Protein AF-A0A7X6ZMH8-F1 (afdb_monomer)

Nearest PDB structures (foldseek):
  3r3s-assembly1_D  TM=5.993E-01  e=1.002E+00  Salmonella enterica subsp. enterica serovar Typhimurium
  7d73-assembly1_F  TM=5.001E-01  e=1.002E+00  Homo sapiens
  8ju8-assembly1_A  TM=5.306E-01  e=3.022E+00  synthetic construct
  4r7p-assembly1_A  TM=4.991E-01  e=6.171E+00  Homo sapiens

pLDDT: mean 71.48, std 19.41, range [29.28, 92.88]

Sequence (166 aa):
MSMEEAQCDTSGFQNIVLMLIGVLMILLISNVLTIISNPENIQIGSLVTGAVYTEGEEEDVLGTPKFQNLRQDPIYVEVRPDRVILVEEDVEILARDLMFEGNEFEKFLTKVEQMKDRRYIVLLLRPDAATFQRQLRKIIRDRGIGMGFEPWEYERPIIVQRQTEE

Structure (mmCIF, N/CA/C/O backbone):
data_AF-A0A7X6ZMH8-F1
#
_entry.id   AF-A0A7X6ZMH8-F1
#
loop_
_atom_site.group_PDB
_atom_site.id
_atom_site.type_symbol
_atom_site.label_atom_id
_atom_site.label_alt_id
_atom_site.label_comp_id
_atom_site.label_asym_id
_atom_site.label_entity_id
_atom_site.label_seq_id
_atom_site.pdbx_PDB_ins_code
_atom_site.Cartn_x
_atom_site.Cartn_y
_atom_site.Cartn_z
_atom_site.occupancy
_atom_site.B_iso_or_equiv
_atom_site.auth_seq_id
_atom_site.auth_comp_id
_atom_site.auth_asym_id
_atom_site.auth_atom_id
_atom_site.pdbx_PDB_model_num
ATOM 1 N N . MET A 1 1 ? 24.884 -10.736 -73.742 1.00 42.62 1 MET A N 1
ATOM 2 C CA . MET A 1 1 ? 23.782 -10.189 -72.928 1.00 42.62 1 MET A CA 1
ATOM 3 C C . MET A 1 1 ? 24.105 -10.543 -71.488 1.00 42.62 1 MET A C 1
ATOM 5 O O . MET A 1 1 ? 23.844 -11.661 -71.073 1.00 42.62 1 MET A O 1
ATOM 9 N N . SER A 1 2 ? 24.821 -9.665 -70.790 1.00 42.06 2 SER A N 1
ATOM 10 C CA . SER A 1 2 ? 25.166 -9.833 -69.376 1.00 42.06 2 SER A CA 1
ATOM 11 C C . SER A 1 2 ? 24.517 -8.680 -68.626 1.00 42.06 2 SER A C 1
ATOM 13 O O . SER A 1 2 ? 24.828 -7.523 -68.902 1.00 42.06 2 SER A O 1
ATOM 15 N N . MET A 1 3 ? 23.553 -9.010 -67.769 1.00 50.19 3 MET A N 1
ATOM 16 C CA . MET A 1 3 ? 22.935 -8.074 -66.835 1.00 50.19 3 MET A CA 1
ATOM 17 C C . MET A 1 3 ? 24.002 -7.660 -65.824 1.00 50.19 3 MET A C 1
ATOM 19 O O . MET A 1 3 ? 24.571 -8.505 -65.139 1.00 50.19 3 MET A O 1
ATOM 23 N N . GLU A 1 4 ? 24.306 -6.371 -65.803 1.00 55.72 4 GLU A N 1
ATOM 24 C CA . GLU A 1 4 ? 25.189 -5.745 -64.830 1.00 55.72 4 GLU A CA 1
ATOM 25 C C . GLU A 1 4 ? 24.400 -5.624 -63.521 1.00 55.72 4 GLU A C 1
ATOM 27 O O . GLU A 1 4 ? 23.398 -4.909 -63.450 1.00 55.72 4 GLU A O 1
ATOM 32 N N . GLU A 1 5 ? 24.774 -6.410 -62.511 1.00 60.78 5 GLU A N 1
ATOM 33 C CA . GLU A 1 5 ? 24.178 -6.314 -61.181 1.00 60.78 5 GLU A CA 1
ATOM 34 C C . GLU A 1 5 ? 24.574 -4.971 -60.564 1.00 60.78 5 GLU A C 1
ATOM 36 O O . GLU A 1 5 ? 25.735 -4.734 -60.229 1.00 60.78 5 GLU A O 1
ATOM 41 N N . ALA A 1 6 ? 23.601 -4.071 -60.428 1.00 61.53 6 ALA A N 1
ATOM 42 C CA . ALA A 1 6 ? 23.785 -2.815 -59.721 1.00 61.53 6 ALA A CA 1
ATOM 43 C C . ALA A 1 6 ? 24.084 -3.110 -58.241 1.00 61.53 6 ALA A C 1
ATOM 45 O O . ALA A 1 6 ? 23.192 -3.486 -57.479 1.00 61.53 6 ALA A O 1
ATOM 46 N N . GLN A 1 7 ? 25.345 -2.945 -57.832 1.00 65.19 7 GLN A N 1
ATOM 47 C CA . GLN A 1 7 ? 25.752 -2.995 -56.429 1.00 65.19 7 GLN A CA 1
ATOM 48 C C . GLN A 1 7 ? 25.077 -1.845 -55.670 1.00 65.19 7 GLN A C 1
ATOM 50 O O . GLN A 1 7 ? 25.481 -0.688 -55.762 1.00 65.19 7 GLN A O 1
ATOM 55 N N . CYS A 1 8 ? 24.009 -2.164 -54.943 1.00 67.94 8 CYS A N 1
ATOM 56 C CA . CYS A 1 8 ? 23.343 -1.228 -54.048 1.00 67.94 8 CYS A CA 1
ATOM 57 C C . CYS A 1 8 ? 24.162 -1.116 -52.755 1.00 67.94 8 CYS A C 1
ATOM 59 O O . CYS A 1 8 ? 24.322 -2.100 -52.033 1.00 67.94 8 CYS A O 1
ATOM 61 N N . ASP A 1 9 ? 24.703 0.069 -52.476 1.00 75.88 9 ASP A N 1
ATOM 62 C CA . ASP A 1 9 ? 25.463 0.333 -51.255 1.00 75.88 9 ASP A CA 1
ATOM 63 C C . ASP A 1 9 ? 24.519 0.426 -50.042 1.00 75.88 9 ASP A C 1
ATOM 65 O O . ASP A 1 9 ? 23.787 1.400 -49.860 1.00 75.88 9 ASP A O 1
ATOM 69 N N . THR A 1 10 ? 24.520 -0.615 -49.208 1.00 80.56 10 THR A N 1
ATOM 70 C CA . THR A 1 10 ? 23.694 -0.714 -47.995 1.00 80.56 10 THR A CA 1
ATOM 71 C C . THR A 1 10 ? 24.398 -0.214 -46.730 1.00 80.56 10 THR A C 1
ATOM 73 O O . THR A 1 10 ? 23.830 -0.315 -45.639 1.00 80.56 10 THR A O 1
ATOM 76 N N . SER A 1 11 ? 25.622 0.314 -46.835 1.00 82.31 11 SER A N 1
ATOM 77 C CA . SER A 1 11 ? 26.439 0.718 -45.679 1.00 82.31 11 SER A CA 1
ATOM 78 C C . SER A 1 11 ? 25.762 1.793 -44.815 1.00 82.31 11 SER A C 1
ATOM 80 O O . SER A 1 11 ? 25.778 1.714 -43.585 1.00 82.31 11 SER A O 1
ATOM 82 N N . GLY A 1 12 ? 25.074 2.753 -45.443 1.00 82.38 12 GLY A N 1
ATOM 83 C CA . GLY A 1 12 ? 24.317 3.794 -44.741 1.00 82.38 12 GLY A CA 1
ATOM 84 C C . GLY A 1 12 ? 23.160 3.239 -43.904 1.00 82.38 12 GLY A C 1
ATOM 85 O O . GLY A 1 12 ? 22.971 3.643 -42.758 1.00 82.38 12 GLY A O 1
ATOM 86 N N . PHE A 1 13 ? 22.425 2.258 -44.435 1.00 84.62 13 PHE A N 1
ATOM 87 C CA . PHE A 1 13 ? 21.349 1.584 -43.703 1.00 84.62 13 PHE A CA 1
ATOM 88 C C . PHE A 1 13 ? 21.896 0.776 -42.519 1.00 84.62 13 PHE A C 1
ATOM 90 O O . PHE A 1 13 ? 21.360 0.852 -41.415 1.00 84.62 13 PHE A O 1
ATOM 97 N N . GLN A 1 14 ? 23.004 0.059 -42.719 1.00 85.12 14 GLN A N 1
ATOM 98 C CA . GLN A 1 14 ? 23.659 -0.712 -41.659 1.00 85.12 14 GLN A CA 1
ATOM 99 C C . GLN A 1 14 ? 24.137 0.179 -40.503 1.00 85.12 14 GLN A C 1
ATOM 101 O O . GLN A 1 14 ? 23.947 -0.184 -39.344 1.00 85.12 14 GLN A O 1
ATOM 106 N N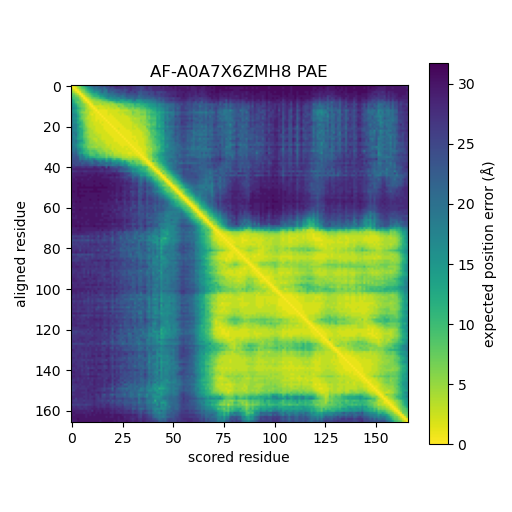 . ASN A 1 15 ? 24.664 1.373 -40.793 1.00 85.75 15 ASN A N 1
ATOM 107 C CA . ASN A 1 15 ? 25.064 2.333 -39.759 1.00 85.75 15 ASN A CA 1
ATOM 108 C C . ASN A 1 15 ? 23.881 2.836 -38.920 1.00 85.75 15 ASN A C 1
ATOM 110 O O . ASN A 1 15 ? 23.997 2.949 -37.700 1.00 85.75 15 ASN A O 1
ATOM 114 N N . ILE A 1 16 ? 22.730 3.095 -39.545 1.00 87.81 16 ILE A N 1
ATOM 115 C CA . ILE A 1 16 ? 21.515 3.518 -38.828 1.00 87.81 16 ILE A CA 1
ATOM 116 C C . ILE A 1 16 ? 21.009 2.391 -37.921 1.00 87.81 16 ILE A C 1
ATOM 118 O O . ILE A 1 16 ? 20.668 2.631 -36.762 1.00 87.81 16 ILE A O 1
ATOM 122 N N . VAL A 1 17 ? 21.000 1.152 -38.421 1.00 89.25 17 VAL A N 1
ATOM 123 C CA . VAL A 1 17 ? 20.581 -0.022 -37.642 1.00 89.25 17 VAL A CA 1
ATOM 124 C C . VAL A 1 17 ? 21.512 -0.253 -36.448 1.00 89.25 17 VAL A C 1
ATOM 126 O O . VAL A 1 17 ? 21.032 -0.473 -35.338 1.00 89.25 17 VAL A O 1
ATOM 129 N N . LEU A 1 18 ? 22.829 -0.138 -36.640 1.00 88.81 18 LEU A N 1
ATOM 130 C CA . LEU A 1 18 ? 23.809 -0.253 -35.556 1.00 88.81 18 LEU A CA 1
ATOM 131 C C . LEU A 1 18 ? 23.621 0.832 -34.490 1.00 88.81 18 LEU A C 1
ATOM 133 O O . LEU A 1 18 ? 23.685 0.534 -33.297 1.00 88.81 18 LEU A O 1
ATOM 137 N N . MET A 1 19 ? 23.333 2.069 -34.902 1.00 92.88 19 MET A N 1
ATOM 138 C CA . MET A 1 19 ? 23.064 3.166 -33.974 1.00 92.88 19 MET A CA 1
ATOM 139 C C . MET A 1 19 ? 21.788 2.912 -33.157 1.00 92.88 19 MET A C 1
ATOM 141 O O . MET A 1 19 ? 21.802 3.071 -31.938 1.00 92.88 19 MET A O 1
ATOM 145 N N . LEU A 1 20 ? 20.711 2.445 -33.798 1.00 90.25 20 LEU A N 1
ATOM 146 C CA . LEU A 1 20 ? 19.458 2.092 -33.121 1.00 90.25 20 LEU A CA 1
ATOM 147 C C . LEU A 1 20 ? 19.645 0.971 -32.096 1.00 90.25 20 LEU A C 1
ATOM 149 O O . LEU A 1 20 ? 19.184 1.099 -30.963 1.00 90.25 20 LEU A O 1
ATOM 153 N N . ILE A 1 21 ? 20.348 -0.102 -32.467 1.00 92.88 21 ILE A N 1
ATOM 154 C CA . ILE A 1 21 ? 20.644 -1.214 -31.555 1.00 92.88 21 ILE A CA 1
ATOM 155 C C . ILE A 1 21 ? 21.490 -0.723 -30.374 1.00 92.88 21 ILE A C 1
ATOM 157 O O . ILE A 1 21 ? 21.211 -1.085 -29.233 1.00 92.88 21 ILE A O 1
ATOM 161 N N . GLY A 1 22 ? 22.482 0.137 -30.627 1.00 89.69 22 GLY A N 1
ATOM 162 C CA . GLY A 1 22 ? 23.325 0.724 -29.585 1.00 89.69 22 GLY A CA 1
ATOM 163 C C . GLY A 1 22 ? 22.528 1.542 -28.569 1.00 89.69 22 GLY A C 1
ATOM 164 O O . GLY A 1 22 ? 22.659 1.319 -27.367 1.00 89.69 22 GLY A O 1
ATOM 165 N N . VAL A 1 23 ? 21.648 2.433 -29.037 1.00 91.56 23 VAL A N 1
ATOM 166 C CA . VAL A 1 23 ? 20.775 3.230 -28.156 1.00 91.56 23 VAL A CA 1
ATOM 167 C C . VAL A 1 23 ? 19.854 2.327 -27.333 1.00 91.56 23 VAL A C 1
ATOM 169 O O . VAL A 1 23 ? 19.702 2.530 -26.130 1.00 91.56 23 VAL A O 1
ATOM 172 N N . LEU A 1 24 ? 19.280 1.295 -27.953 1.00 90.94 24 LEU A N 1
ATOM 173 C CA . LEU A 1 24 ? 18.371 0.366 -27.282 1.00 90.94 24 LEU A CA 1
ATOM 174 C C . LEU A 1 24 ? 19.094 -0.450 -26.198 1.00 90.94 24 LEU A C 1
ATOM 176 O O . LEU A 1 24 ? 18.566 -0.606 -25.098 1.00 90.94 24 LEU A O 1
ATOM 180 N N . MET A 1 25 ? 20.327 -0.892 -26.465 1.00 92.00 25 MET A N 1
ATOM 181 C CA . MET A 1 25 ? 21.175 -1.578 -25.483 1.00 92.00 25 MET A CA 1
ATOM 182 C C . MET A 1 25 ? 21.567 -0.668 -24.318 1.00 92.00 25 MET A C 1
ATOM 184 O O . MET A 1 25 ? 21.519 -1.108 -23.172 1.00 92.00 25 MET A O 1
ATOM 188 N N . ILE A 1 26 ? 21.904 0.600 -24.581 1.00 89.19 26 ILE A N 1
ATOM 189 C CA . ILE A 1 26 ? 22.225 1.572 -23.525 1.00 89.19 26 ILE A CA 1
ATOM 190 C C . ILE A 1 26 ? 21.008 1.812 -22.628 1.00 89.19 26 ILE A C 1
ATOM 192 O O . ILE A 1 26 ? 21.153 1.795 -21.410 1.00 89.19 26 ILE A O 1
ATOM 196 N N . LEU A 1 27 ? 19.808 1.967 -23.197 1.00 84.19 27 LEU A N 1
ATOM 197 C CA . LEU A 1 27 ? 18.574 2.107 -22.415 1.00 84.19 27 LEU A CA 1
ATOM 198 C C . LEU A 1 27 ? 18.296 0.868 -21.556 1.00 84.19 27 LEU A C 1
ATOM 200 O O . LEU A 1 27 ? 17.943 0.996 -20.385 1.00 84.19 27 LEU A O 1
ATOM 204 N N . LEU A 1 28 ? 18.488 -0.331 -22.112 1.00 84.50 28 LEU A N 1
ATOM 205 C CA . LEU A 1 28 ? 18.310 -1.585 -21.379 1.00 84.50 28 LEU A CA 1
ATOM 206 C C . LEU A 1 28 ? 19.298 -1.703 -20.213 1.00 84.50 28 LEU A C 1
ATOM 208 O O . LEU A 1 28 ? 18.886 -1.975 -19.089 1.00 84.50 28 LEU A O 1
ATOM 212 N N . ILE A 1 29 ? 20.584 -1.449 -20.466 1.00 87.31 29 ILE A N 1
ATOM 213 C CA . ILE A 1 29 ? 21.635 -1.489 -19.443 1.00 87.31 29 ILE A CA 1
ATOM 214 C C . ILE A 1 29 ? 21.392 -0.416 -18.382 1.00 87.31 29 ILE A C 1
ATOM 216 O O . ILE A 1 29 ? 21.492 -0.719 -17.199 1.00 87.31 29 ILE A O 1
ATOM 220 N N . SER A 1 30 ? 21.021 0.802 -18.784 1.00 78.44 30 SER A N 1
ATOM 221 C CA . SER A 1 30 ? 20.684 1.886 -17.860 1.00 78.44 30 SER A CA 1
ATOM 222 C C . SER A 1 30 ? 19.537 1.481 -16.942 1.00 78.44 30 SER A C 1
ATOM 224 O O . SER A 1 30 ? 19.679 1.579 -15.732 1.00 78.44 30 SER A O 1
ATOM 226 N N . ASN A 1 31 ? 18.437 0.955 -17.485 1.00 72.31 31 ASN A N 1
ATOM 227 C CA . ASN A 1 31 ? 17.293 0.523 -16.681 1.00 72.31 31 ASN A CA 1
ATOM 228 C C . ASN A 1 31 ? 17.667 -0.606 -15.713 1.00 72.31 31 ASN A C 1
ATOM 230 O O . ASN A 1 31 ? 17.301 -0.561 -14.541 1.00 72.31 31 ASN A O 1
ATOM 234 N N . VAL A 1 32 ? 18.429 -1.599 -16.178 1.00 75.69 32 VAL A N 1
ATOM 235 C CA . VAL A 1 32 ? 18.898 -2.708 -15.335 1.00 75.69 32 VAL A CA 1
ATOM 236 C C . VAL A 1 32 ? 19.828 -2.201 -14.232 1.00 75.69 32 VAL A C 1
ATOM 238 O O . VAL A 1 32 ? 19.664 -2.584 -13.077 1.00 75.69 32 VAL A O 1
ATOM 241 N N . LEU A 1 33 ? 20.760 -1.299 -14.547 1.00 75.00 33 LEU A N 1
ATOM 242 C CA . LEU A 1 33 ? 21.639 -0.680 -13.558 1.00 75.00 33 LEU A CA 1
ATOM 243 C C . LEU A 1 33 ? 20.869 0.208 -12.582 1.00 75.00 33 LEU A C 1
ATOM 245 O O . LEU A 1 33 ? 21.203 0.186 -11.408 1.00 75.00 33 LEU A O 1
ATOM 249 N N . THR A 1 34 ? 19.833 0.935 -13.001 1.00 65.50 34 THR A N 1
ATOM 250 C CA . THR A 1 34 ? 18.981 1.724 -12.096 1.00 65.50 34 THR A CA 1
ATOM 251 C C . THR A 1 34 ? 18.226 0.830 -11.112 1.00 65.50 34 THR A C 1
ATOM 253 O O . THR A 1 34 ? 18.114 1.182 -9.939 1.00 65.50 34 THR A O 1
ATOM 256 N N . ILE A 1 35 ? 17.745 -0.331 -11.569 1.00 65.25 35 ILE A N 1
ATOM 257 C CA . ILE A 1 35 ? 17.068 -1.324 -10.723 1.00 65.25 35 ILE A CA 1
ATOM 258 C C . ILE A 1 35 ? 18.067 -1.960 -9.744 1.00 65.25 35 ILE A C 1
ATOM 260 O O . ILE A 1 35 ? 17.793 -2.026 -8.551 1.00 65.25 35 ILE A O 1
ATOM 264 N N . ILE A 1 36 ? 19.239 -2.395 -10.224 1.00 66.81 36 ILE A N 1
ATOM 265 C CA . ILE A 1 36 ? 20.248 -3.079 -9.395 1.00 66.81 36 ILE A CA 1
ATOM 266 C C . ILE A 1 36 ? 20.965 -2.117 -8.442 1.00 66.81 36 ILE A C 1
ATOM 268 O O . ILE A 1 36 ? 21.277 -2.512 -7.326 1.00 66.81 36 ILE A O 1
ATOM 272 N N . SER A 1 37 ? 21.240 -0.879 -8.862 1.00 59.53 37 SER A N 1
ATOM 273 C CA . SER A 1 37 ? 21.938 0.135 -8.048 1.00 59.53 37 SER A CA 1
ATOM 274 C C . SER A 1 37 ? 21.057 0.733 -6.951 1.00 59.53 37 SER A C 1
ATOM 276 O O . SER A 1 37 ? 21.581 1.377 -6.051 1.00 59.53 37 SER A O 1
ATOM 278 N N . ASN A 1 38 ? 19.743 0.481 -6.982 1.00 56.59 38 ASN A N 1
ATOM 279 C CA . ASN A 1 38 ? 18.819 0.798 -5.895 1.00 56.59 38 ASN A CA 1
ATOM 280 C C . ASN A 1 38 ? 18.248 -0.475 -5.242 1.00 56.59 38 ASN A C 1
ATOM 282 O O . ASN A 1 38 ? 17.025 -0.624 -5.171 1.00 56.59 38 ASN A O 1
ATOM 286 N N . PRO A 1 39 ? 19.084 -1.394 -4.718 1.00 54.94 39 PRO A N 1
ATOM 287 C CA . PRO A 1 39 ? 18.572 -2.592 -4.061 1.00 54.94 39 PRO A CA 1
ATOM 288 C C . PRO A 1 39 ? 17.880 -2.249 -2.727 1.00 54.94 39 PRO A C 1
ATOM 290 O O . PRO A 1 39 ? 17.063 -3.025 -2.239 1.00 54.94 39 PRO A O 1
ATOM 293 N N . GLU A 1 40 ? 18.160 -1.071 -2.154 1.00 48.97 40 GLU A N 1
ATOM 294 C CA . GLU A 1 40 ? 17.606 -0.610 -0.874 1.00 48.97 40 GLU A CA 1
ATOM 295 C C . GLU A 1 40 ? 16.416 0.357 -1.000 1.00 48.97 40 GLU A C 1
ATOM 297 O O . GLU A 1 40 ? 15.688 0.532 -0.030 1.00 48.97 40 GLU A O 1
ATOM 302 N N . ASN A 1 41 ? 16.116 0.896 -2.192 1.00 46.28 41 ASN A N 1
ATOM 303 C CA . ASN A 1 41 ? 14.867 1.649 -2.423 1.00 46.28 41 ASN A CA 1
ATOM 304 C C . ASN A 1 41 ? 13.650 0.721 -2.640 1.00 46.28 41 ASN A C 1
ATOM 306 O O . ASN A 1 41 ? 12.532 1.170 -2.869 1.00 46.28 41 ASN A O 1
ATOM 310 N N . ILE A 1 42 ? 13.878 -0.594 -2.561 1.00 46.84 42 ILE A N 1
ATOM 311 C CA . ILE A 1 42 ? 12.866 -1.645 -2.426 1.00 46.84 42 ILE A CA 1
ATOM 312 C C . ILE A 1 42 ? 12.812 -2.040 -0.945 1.00 46.84 42 ILE A C 1
ATOM 314 O O . ILE A 1 42 ? 12.800 -3.211 -0.591 1.00 46.84 42 ILE A O 1
ATOM 318 N N . GLN A 1 43 ? 12.835 -1.087 -0.024 1.00 38.28 43 GLN A N 1
ATOM 319 C CA . GLN A 1 43 ? 12.460 -1.284 1.372 1.00 38.28 43 GLN A CA 1
ATOM 320 C C . GLN A 1 43 ? 11.415 -0.219 1.671 1.00 38.28 43 GLN A C 1
ATOM 322 O O . GLN A 1 43 ? 11.632 0.937 1.321 1.00 38.28 43 GLN A O 1
ATOM 327 N N . ILE A 1 44 ? 10.270 -0.593 2.260 1.00 38.47 44 ILE A N 1
ATOM 328 C CA . ILE A 1 44 ? 9.364 0.410 2.834 1.00 38.47 44 ILE A CA 1
ATOM 329 C C . ILE A 1 44 ? 10.197 1.151 3.871 1.00 38.47 44 ILE A C 1
ATOM 331 O O . ILE A 1 44 ? 10.426 0.658 4.973 1.00 38.47 44 ILE A O 1
ATOM 335 N N . GLY A 1 45 ? 10.676 2.330 3.490 1.00 39.00 45 GLY A N 1
ATOM 336 C CA . GLY A 1 45 ? 11.240 3.323 4.381 1.00 39.00 45 GLY A CA 1
ATOM 337 C C . GLY A 1 45 ? 10.113 3.980 5.164 1.00 39.00 45 GLY A C 1
ATOM 338 O O . GLY A 1 45 ? 9.949 5.195 5.125 1.00 39.00 45 GLY A O 1
ATOM 339 N N . SER A 1 46 ? 9.303 3.191 5.874 1.00 42.03 46 SER A N 1
ATOM 340 C CA . SER A 1 46 ? 8.641 3.732 7.048 1.00 42.03 46 SER A CA 1
ATOM 341 C C . SER A 1 46 ? 9.753 3.913 8.074 1.00 42.03 46 SER A C 1
ATOM 343 O O . SER A 1 46 ? 10.282 2.921 8.568 1.00 42.03 46 SER A O 1
ATOM 345 N N . LEU A 1 47 ? 10.075 5.174 8.369 1.00 43.56 47 LEU A N 1
ATOM 346 C CA . LEU A 1 47 ? 11.008 5.643 9.401 1.00 43.56 47 LEU A CA 1
ATOM 347 C C . LEU A 1 47 ? 12.451 5.906 8.943 1.00 43.56 47 LEU A C 1
ATOM 349 O O . LEU A 1 47 ? 13.377 5.296 9.455 1.00 43.56 47 LEU A O 1
ATOM 353 N N . VAL A 1 48 ? 12.645 6.912 8.090 1.00 39.94 48 VAL A N 1
ATOM 354 C CA . VAL A 1 48 ? 13.660 7.966 8.307 1.00 39.94 48 VAL A CA 1
ATOM 355 C C . VAL A 1 48 ? 13.019 9.241 7.758 1.00 39.94 48 VAL A C 1
ATOM 357 O O . VAL A 1 48 ? 12.698 9.317 6.578 1.00 39.94 48 VAL A O 1
ATOM 360 N N . THR A 1 49 ? 12.490 10.085 8.647 1.00 34.22 49 THR A N 1
ATOM 361 C CA . THR A 1 49 ? 13.136 11.336 9.084 1.00 34.22 49 THR A CA 1
ATOM 362 C C . THR A 1 49 ? 13.304 12.280 7.913 1.00 34.22 49 THR A C 1
ATOM 364 O O . THR A 1 49 ? 13.860 11.894 6.892 1.00 34.22 49 THR A O 1
ATOM 367 N N . GLY A 1 50 ? 12.807 13.510 8.086 1.00 32.59 50 GLY A N 1
ATOM 368 C CA . GLY A 1 50 ? 12.910 14.584 7.111 1.00 32.59 50 GLY A CA 1
ATOM 369 C C . GLY A 1 50 ? 14.182 14.455 6.300 1.00 32.59 50 GLY A C 1
ATOM 370 O O . GLY A 1 50 ? 15.266 14.336 6.873 1.00 32.59 50 GLY A O 1
ATOM 371 N N . ALA A 1 51 ? 14.029 14.424 4.978 1.00 31.25 51 ALA A N 1
ATOM 372 C CA . ALA A 1 51 ? 15.159 14.649 4.121 1.00 31.25 51 ALA A CA 1
ATOM 373 C C . ALA A 1 51 ? 15.770 15.967 4.596 1.00 31.25 51 ALA A C 1
ATOM 375 O O . ALA A 1 51 ? 15.236 17.055 4.374 1.00 31.25 51 ALA A O 1
ATOM 376 N N . VAL A 1 52 ? 16.872 15.820 5.325 1.00 30.50 52 VAL A N 1
ATOM 377 C CA . VAL A 1 52 ? 17.986 16.739 5.368 1.00 30.50 52 VAL A CA 1
ATOM 378 C C . VAL A 1 52 ? 18.431 16.842 3.912 1.00 30.50 52 VAL A C 1
ATOM 380 O O . VAL A 1 52 ? 19.425 16.266 3.494 1.00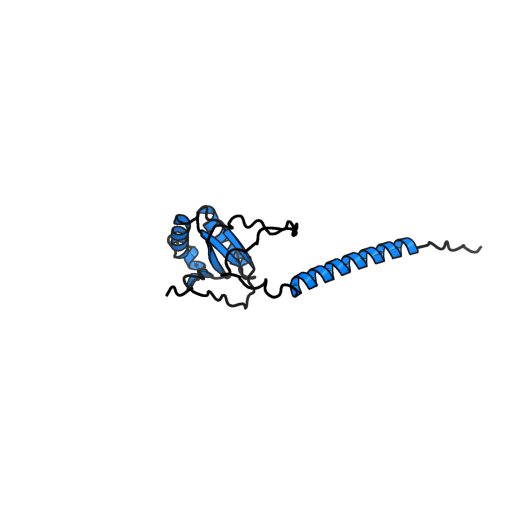 30.50 52 VAL A O 1
ATOM 383 N N . TYR A 1 53 ? 17.628 17.532 3.107 1.00 30.00 53 TYR A N 1
ATOM 384 C CA . TYR A 1 53 ? 18.156 18.365 2.061 1.00 30.00 53 TYR A CA 1
ATOM 385 C C . TYR A 1 53 ? 18.722 19.548 2.822 1.00 30.00 53 TYR A C 1
ATOM 387 O O . TYR A 1 53 ? 18.031 20.507 3.166 1.00 30.00 53 TYR A O 1
ATOM 395 N N . THR A 1 54 ? 19.993 19.392 3.179 1.00 29.28 54 THR A N 1
ATOM 396 C CA . THR A 1 54 ? 20.914 20.513 3.252 1.00 29.28 54 THR A CA 1
ATOM 397 C C . THR A 1 54 ? 20.584 21.445 2.091 1.00 29.28 54 THR A C 1
ATOM 399 O O . THR A 1 54 ? 20.419 21.001 0.954 1.00 29.28 54 THR A O 1
ATOM 402 N N . GLU A 1 55 ? 20.397 22.717 2.415 1.00 34.06 55 GLU A N 1
ATOM 403 C CA . GLU A 1 55 ? 20.230 23.791 1.450 1.00 34.06 55 GLU A CA 1
ATOM 404 C C . GLU A 1 55 ? 21.274 23.662 0.329 1.00 34.06 55 GLU A C 1
ATOM 406 O O . GLU A 1 55 ? 22.472 23.616 0.602 1.00 34.06 55 GLU A O 1
ATOM 411 N N . GLY A 1 56 ? 20.807 23.632 -0.921 1.00 38.22 56 GLY A N 1
ATOM 412 C CA . GLY A 1 56 ? 21.653 23.728 -2.109 1.00 38.22 56 GLY A CA 1
ATOM 413 C C . GLY A 1 56 ? 21.884 22.400 -2.822 1.00 38.22 56 GLY A C 1
ATOM 414 O O . GLY A 1 56 ? 22.792 21.658 -2.483 1.00 38.22 56 GLY A O 1
ATOM 415 N N . GLU A 1 57 ? 21.079 22.122 -3.844 1.00 33.22 57 GLU A N 1
ATOM 416 C CA . GLU A 1 57 ? 21.511 22.170 -5.250 1.00 33.22 57 GLU A CA 1
ATOM 417 C C . GLU A 1 57 ? 20.389 21.616 -6.138 1.00 33.22 57 GLU A C 1
ATOM 419 O O . GLU A 1 57 ? 19.799 20.565 -5.888 1.00 33.22 57 GLU A O 1
ATOM 424 N N . GLU A 1 58 ? 20.033 22.414 -7.140 1.00 40.69 58 GLU A N 1
ATOM 425 C CA . GLU A 1 58 ? 19.065 22.095 -8.178 1.00 40.69 58 GLU A CA 1
ATOM 426 C C . GLU A 1 58 ? 19.642 20.997 -9.080 1.00 40.69 58 GLU A C 1
ATOM 428 O O . GLU A 1 58 ? 20.480 21.285 -9.929 1.00 40.69 58 GLU A O 1
ATOM 433 N N . GLU A 1 59 ? 19.174 19.755 -8.955 1.00 35.16 59 GLU A N 1
ATOM 434 C CA . GLU A 1 59 ? 19.292 18.788 -10.047 1.00 35.16 59 GLU A CA 1
ATOM 435 C C . GLU A 1 59 ? 17.942 18.136 -10.346 1.00 35.16 59 GLU A C 1
ATOM 437 O O . GLU A 1 59 ? 17.274 17.530 -9.506 1.00 35.16 59 GLU A O 1
ATOM 442 N N . ASP A 1 60 ? 17.542 18.342 -11.595 1.00 38.56 60 ASP A N 1
ATOM 443 C CA . ASP A 1 60 ? 16.294 17.966 -12.239 1.00 38.56 60 ASP A CA 1
ATOM 444 C C . ASP A 1 60 ? 16.223 16.431 -12.380 1.00 38.56 60 ASP A C 1
ATOM 446 O O . ASP A 1 60 ? 16.520 15.848 -13.426 1.00 38.56 60 ASP A O 1
ATOM 450 N N . VAL A 1 61 ? 15.890 15.739 -11.285 1.00 35.75 61 VAL A N 1
ATOM 451 C CA . VAL A 1 61 ? 15.671 14.287 -11.291 1.00 35.75 61 VAL A CA 1
ATOM 452 C C . VAL A 1 61 ? 14.304 13.991 -11.903 1.00 35.75 61 VAL A C 1
ATOM 454 O O . VAL A 1 61 ? 13.249 14.280 -11.333 1.00 35.75 61 VAL A O 1
ATOM 457 N N . LEU A 1 62 ? 14.362 13.376 -13.084 1.00 36.78 62 LEU A N 1
ATOM 458 C CA . LEU A 1 62 ? 13.272 12.791 -13.858 1.00 36.78 62 LEU A CA 1
ATOM 459 C C . LEU A 1 62 ? 12.150 12.204 -12.969 1.00 36.78 62 LEU A C 1
ATOM 461 O O . LEU A 1 62 ? 12.276 11.120 -12.406 1.00 36.78 62 LEU A O 1
ATOM 465 N N . GLY A 1 63 ? 11.020 12.911 -12.903 1.00 35.94 63 GLY A N 1
ATOM 466 C CA . GLY A 1 63 ? 9.701 12.348 -12.606 1.00 35.94 63 GLY A CA 1
ATOM 467 C C . GLY A 1 63 ? 9.555 11.586 -11.288 1.00 35.94 63 GLY A C 1
ATOM 468 O O . GLY A 1 63 ? 9.072 10.454 -11.298 1.00 35.94 63 GLY A O 1
ATOM 469 N N . THR A 1 64 ? 9.862 12.206 -10.148 1.00 38.03 64 THR A N 1
ATOM 470 C CA . THR A 1 64 ? 9.274 11.739 -8.885 1.00 38.03 64 THR A CA 1
ATOM 471 C C . THR A 1 64 ? 7.743 11.821 -9.003 1.00 38.03 64 THR A C 1
ATOM 473 O O . THR A 1 64 ? 7.208 12.868 -9.394 1.00 38.03 64 THR A O 1
ATOM 476 N N . PRO A 1 65 ? 6.986 10.733 -8.745 1.00 36.50 65 PRO A N 1
ATOM 477 C CA . PRO A 1 65 ? 5.536 10.828 -8.724 1.00 36.50 65 PRO A CA 1
ATOM 478 C C . PRO A 1 65 ? 5.176 11.890 -7.688 1.00 36.50 65 PRO A C 1
ATOM 480 O O . PRO A 1 65 ? 5.709 11.883 -6.582 1.00 36.50 65 PRO A O 1
ATOM 483 N N . LYS A 1 66 ? 4.320 12.847 -8.065 1.00 39.25 66 LYS A N 1
ATOM 484 C CA . LYS A 1 66 ? 3.858 13.910 -7.168 1.00 39.25 66 LYS A CA 1
ATOM 485 C C . LYS A 1 66 ? 3.182 13.266 -5.956 1.00 39.25 66 LYS A C 1
ATOM 487 O O . LYS A 1 66 ? 1.979 13.011 -5.987 1.00 39.25 66 LYS A O 1
ATOM 492 N N . PHE A 1 67 ? 3.939 13.013 -4.894 1.00 48.22 67 PHE A N 1
ATOM 493 C CA . PHE A 1 67 ? 3.404 12.663 -3.591 1.00 48.22 67 PHE A CA 1
ATOM 494 C C . PHE A 1 67 ? 2.689 13.913 -3.072 1.00 48.22 67 PHE A C 1
ATOM 496 O O . PHE A 1 67 ? 3.278 14.773 -2.428 1.00 48.22 67 PHE A O 1
ATOM 503 N N . GLN A 1 68 ? 1.405 14.052 -3.414 1.00 47.38 68 GLN A N 1
ATOM 504 C CA . GLN A 1 68 ? 0.566 15.198 -3.038 1.00 47.38 68 GLN A CA 1
ATOM 505 C C . GLN A 1 68 ? 0.404 15.361 -1.515 1.00 47.38 68 GLN A C 1
ATOM 507 O O . GLN A 1 68 ? -0.085 16.394 -1.069 1.00 47.38 68 GLN A O 1
ATOM 512 N N . ASN A 1 69 ? 0.871 14.392 -0.721 1.00 50.06 69 ASN A N 1
ATOM 513 C CA . ASN A 1 69 ? 0.598 14.277 0.708 1.00 50.06 69 ASN A CA 1
ATOM 514 C C . ASN A 1 69 ? 1.876 14.235 1.569 1.00 50.06 69 ASN A C 1
ATOM 516 O O . ASN A 1 69 ? 1.887 13.597 2.613 1.00 50.06 69 ASN A O 1
ATOM 520 N N . LEU A 1 70 ? 2.947 14.939 1.175 1.00 53.72 70 LEU A N 1
ATOM 521 C CA . LEU A 1 70 ? 4.229 15.037 1.913 1.00 53.72 70 LEU A CA 1
ATOM 522 C C . LEU A 1 70 ? 4.118 15.499 3.388 1.00 53.72 70 LEU A C 1
ATOM 524 O O . LEU A 1 70 ? 5.099 15.439 4.119 1.00 53.72 70 LEU A O 1
ATOM 528 N N . ARG A 1 71 ? 2.951 15.993 3.826 1.00 60.69 71 ARG A N 1
ATOM 529 C CA . ARG A 1 71 ? 2.683 16.451 5.204 1.00 60.69 71 ARG A CA 1
ATOM 530 C C . ARG A 1 71 ? 1.775 15.522 6.012 1.00 60.69 71 ARG A C 1
ATOM 532 O O . ARG A 1 71 ? 1.449 15.863 7.145 1.00 60.69 71 ARG A O 1
ATOM 539 N N . GLN A 1 72 ? 1.300 14.434 5.415 1.00 71.81 72 GLN A N 1
ATOM 540 C CA . GLN A 1 72 ? 0.345 13.537 6.052 1.00 71.81 72 GLN A CA 1
ATOM 541 C C . GLN A 1 72 ? 1.035 12.238 6.450 1.00 71.81 72 GLN A C 1
ATOM 543 O O . GLN A 1 72 ? 1.813 11.687 5.674 1.00 71.81 72 GLN A O 1
ATOM 548 N N . ASP A 1 73 ? 0.710 11.732 7.633 1.00 77.31 73 ASP A N 1
ATOM 549 C CA . ASP A 1 73 ? 1.217 10.458 8.118 1.00 77.31 73 ASP A CA 1
ATOM 550 C C . ASP A 1 73 ? 0.512 9.314 7.363 1.00 77.31 73 ASP A C 1
ATOM 552 O O . ASP A 1 73 ? -0.729 9.264 7.335 1.00 77.31 73 ASP A O 1
ATOM 556 N N . PRO A 1 74 ? 1.264 8.415 6.703 1.00 83.62 74 PRO A N 1
ATOM 557 C CA . PRO A 1 74 ? 0.689 7.278 5.999 1.00 83.62 74 PRO A CA 1
ATOM 5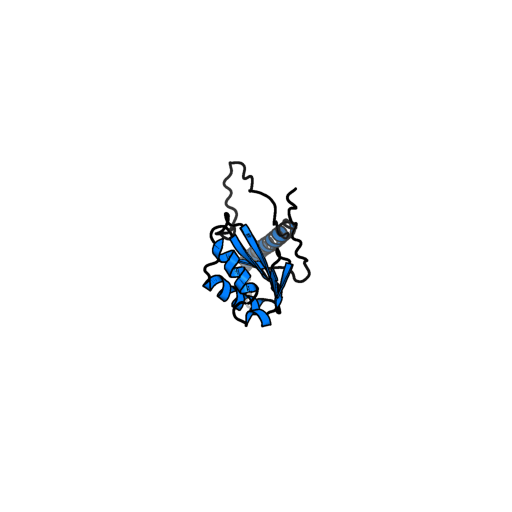58 C C . PRO A 1 74 ? 0.191 6.227 6.986 1.00 83.62 74 PRO A C 1
ATOM 560 O O . PRO A 1 74 ? 0.928 5.821 7.878 1.00 83.62 74 PRO A O 1
ATOM 563 N N . ILE A 1 75 ? -1.023 5.731 6.759 1.00 85.62 75 ILE A N 1
ATOM 564 C CA . ILE A 1 75 ? -1.545 4.524 7.398 1.00 85.62 75 ILE A CA 1
ATOM 565 C C . ILE A 1 75 ? -1.520 3.399 6.371 1.00 85.62 75 ILE A C 1
ATOM 567 O O . ILE A 1 75 ? -2.199 3.472 5.341 1.00 85.62 75 ILE A O 1
ATOM 571 N N . TYR A 1 76 ? -0.751 2.354 6.655 1.00 86.38 76 TYR A N 1
ATOM 572 C CA . TYR A 1 76 ? -0.595 1.224 5.748 1.00 86.38 76 TYR A CA 1
ATOM 573 C C . TYR A 1 76 ? -1.711 0.199 5.928 1.00 86.38 76 TYR A C 1
ATOM 575 O O . TYR A 1 76 ? -2.043 -0.220 7.040 1.00 86.38 76 TYR A O 1
ATOM 583 N N . VAL A 1 77 ? -2.269 -0.231 4.801 1.00 88.81 77 VAL A N 1
ATOM 584 C CA . VAL A 1 77 ? -3.319 -1.245 4.732 1.00 88.81 77 VAL A CA 1
ATOM 585 C C . VAL A 1 77 ? -2.915 -2.282 3.691 1.00 88.81 77 VAL A C 1
ATOM 587 O O . VAL A 1 77 ? -2.809 -1.973 2.503 1.00 88.81 77 VAL A O 1
ATOM 590 N N . GLU A 1 78 ? -2.688 -3.519 4.126 1.00 88.06 78 GLU A N 1
ATOM 591 C CA . GLU A 1 78 ? -2.406 -4.632 3.224 1.00 88.06 78 GLU A CA 1
ATOM 592 C C . GLU A 1 78 ? -3.695 -5.112 2.568 1.00 88.06 78 GLU A C 1
ATOM 594 O O . GLU A 1 78 ? -4.693 -5.401 3.233 1.00 88.06 78 GLU A O 1
ATOM 599 N N . VAL A 1 79 ? -3.658 -5.228 1.244 1.00 87.81 79 VAL A N 1
ATOM 600 C CA . VAL A 1 79 ? -4.773 -5.721 0.447 1.00 87.81 79 VAL A CA 1
ATOM 601 C C . VAL A 1 79 ? -4.416 -7.093 -0.108 1.00 87.81 79 VAL A C 1
ATOM 603 O O . VAL A 1 79 ? -3.503 -7.236 -0.923 1.00 87.81 79 VAL A O 1
ATOM 606 N N . ARG A 1 80 ? -5.176 -8.100 0.323 1.00 87.25 80 ARG A N 1
ATOM 607 C CA . ARG A 1 80 ? -5.136 -9.483 -0.163 1.00 87.25 80 ARG A CA 1
ATOM 608 C C . ARG A 1 80 ? -6.415 -9.800 -0.942 1.00 87.25 80 ARG A C 1
ATOM 610 O O . ARG A 1 80 ? -7.383 -9.051 -0.847 1.00 87.25 80 ARG A O 1
ATOM 617 N N . PRO A 1 81 ? -6.469 -10.890 -1.722 1.00 84.06 81 PRO A N 1
ATOM 618 C CA . PRO A 1 81 ? -7.666 -11.238 -2.492 1.00 84.06 81 PRO A CA 1
ATOM 619 C C . PRO A 1 81 ? -8.908 -11.515 -1.629 1.00 84.06 81 PRO A C 1
ATOM 621 O O . PRO A 1 81 ? -10.024 -11.278 -2.085 1.00 84.06 81 PRO A O 1
ATOM 624 N N . ASP A 1 82 ? -8.729 -12.023 -0.406 1.00 86.38 82 ASP A N 1
ATOM 625 C CA . ASP A 1 82 ? -9.805 -12.477 0.484 1.00 86.38 82 ASP A CA 1
ATOM 626 C C . ASP A 1 82 ? -9.961 -11.637 1.762 1.00 86.38 82 ASP A C 1
ATOM 628 O O . ASP A 1 82 ? -10.926 -11.834 2.507 1.00 86.38 82 ASP A O 1
ATOM 632 N N . ARG A 1 83 ? -9.026 -10.721 2.036 1.00 87.19 83 ARG A N 1
ATOM 633 C CA . ARG A 1 83 ? -8.963 -9.964 3.289 1.00 87.19 83 ARG A CA 1
ATOM 634 C C . ARG A 1 83 ? -8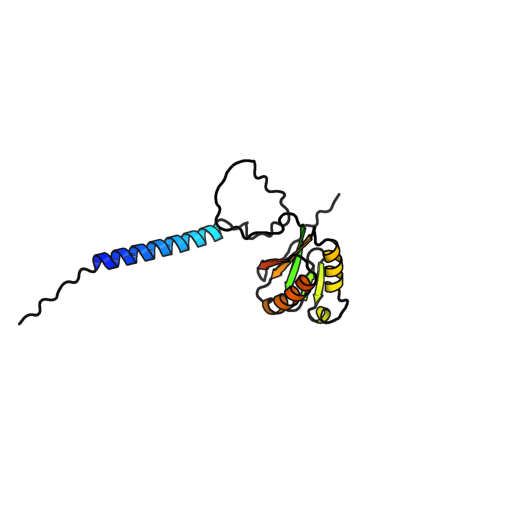.191 -8.654 3.156 1.00 87.19 83 ARG A C 1
ATOM 636 O O . ARG A 1 83 ? -7.401 -8.458 2.235 1.00 87.19 83 ARG A O 1
ATOM 643 N N . VAL A 1 84 ? -8.408 -7.773 4.116 1.00 89.56 84 VAL A N 1
ATOM 644 C CA . VAL A 1 84 ? -7.654 -6.545 4.353 1.00 89.56 84 VAL A CA 1
ATOM 645 C C . VAL A 1 84 ? -6.964 -6.677 5.698 1.00 89.56 84 VAL A C 1
ATOM 647 O O . VAL A 1 84 ? -7.581 -7.165 6.640 1.00 89.56 84 VAL A O 1
ATOM 650 N N . ILE A 1 85 ? -5.715 -6.238 5.807 1.00 88.06 85 ILE A N 1
ATOM 651 C CA . ILE A 1 85 ? -5.003 -6.204 7.086 1.00 88.06 85 ILE A CA 1
ATOM 652 C C . ILE A 1 85 ? -4.628 -4.758 7.388 1.00 88.06 85 ILE A C 1
ATOM 654 O O . ILE A 1 85 ? -3.957 -4.098 6.593 1.00 88.06 85 ILE A O 1
ATOM 658 N N . LEU A 1 86 ? -5.088 -4.249 8.529 1.00 87.88 86 LEU A N 1
ATOM 659 C CA . LEU A 1 86 ? -4.646 -2.964 9.060 1.00 87.88 86 LEU A CA 1
ATOM 660 C C . LEU A 1 86 ? -3.282 -3.180 9.708 1.00 87.88 86 LEU A C 1
ATOM 662 O O . LEU A 1 86 ? -3.198 -3.797 10.765 1.00 87.88 86 LEU A O 1
ATOM 666 N N . VAL A 1 87 ? -2.216 -2.704 9.068 1.00 83.38 87 VAL A N 1
ATOM 667 C CA . VAL A 1 87 ? -0.850 -3.114 9.425 1.00 83.38 87 VAL A CA 1
ATOM 668 C C . VAL A 1 87 ? -0.426 -2.563 10.799 1.00 83.38 87 VAL A C 1
ATOM 670 O O . VAL A 1 87 ? 0.267 -3.238 11.551 1.00 83.38 87 VAL A O 1
ATOM 673 N N . GLU A 1 88 ? -0.875 -1.361 11.171 1.00 78.81 88 GLU A N 1
ATOM 674 C CA . GLU A 1 88 ? -0.572 -0.762 12.485 1.00 78.81 88 GLU A CA 1
ATOM 675 C C . GLU A 1 88 ? -1.308 -1.457 13.643 1.00 78.81 88 GLU A C 1
ATOM 677 O O . GLU A 1 88 ? -0.734 -1.696 14.713 1.00 78.81 88 GLU A O 1
ATOM 682 N N . GLU A 1 89 ? -2.589 -1.769 13.425 1.00 79.19 89 GLU A N 1
ATOM 683 C CA . GLU A 1 89 ? -3.479 -2.353 14.436 1.00 79.19 89 GLU A CA 1
ATOM 684 C C . GLU A 1 89 ? -3.376 -3.891 14.487 1.00 79.19 89 GLU A C 1
ATOM 686 O O . GLU A 1 89 ? -3.852 -4.490 15.446 1.00 79.19 89 GLU A O 1
ATOM 691 N N . ASP A 1 90 ? -2.730 -4.517 13.494 1.00 80.69 90 ASP A N 1
ATOM 692 C CA . ASP A 1 90 ? -2.671 -5.975 13.283 1.00 80.69 90 ASP A CA 1
ATOM 693 C C . ASP A 1 90 ? -4.072 -6.619 13.246 1.00 80.69 90 ASP A C 1
ATOM 695 O O . ASP A 1 90 ? -4.337 -7.680 13.810 1.00 80.69 90 ASP A O 1
ATOM 699 N N . VAL A 1 91 ? -5.015 -5.919 12.605 1.00 85.00 91 VAL A N 1
ATOM 700 C CA . VAL A 1 91 ? -6.417 -6.342 12.497 1.00 85.00 91 VAL A CA 1
ATOM 701 C C . VAL A 1 91 ? -6.680 -6.878 11.099 1.00 85.00 91 VAL A C 1
ATOM 703 O O . VAL A 1 91 ? -6.607 -6.138 10.115 1.00 85.00 91 VAL A O 1
ATOM 706 N N . GLU A 1 92 ? -7.045 -8.157 11.016 1.00 88.38 92 GLU A N 1
ATOM 707 C CA . GLU A 1 92 ? -7.513 -8.786 9.781 1.00 88.38 92 GLU A CA 1
ATOM 708 C C . GLU A 1 92 ? -9.031 -8.624 9.612 1.00 88.38 92 GLU A C 1
ATOM 710 O O . GLU A 1 92 ? -9.818 -8.954 10.497 1.00 88.38 92 GLU A O 1
ATOM 715 N N . ILE A 1 93 ? -9.451 -8.159 8.437 1.00 88.06 93 ILE A N 1
ATOM 716 C CA . ILE A 1 93 ? -10.849 -7.942 8.059 1.00 88.06 93 ILE A CA 1
ATOM 717 C C . ILE A 1 93 ? -11.122 -8.741 6.792 1.00 88.06 93 ILE A C 1
ATOM 719 O O . ILE A 1 93 ? -10.510 -8.504 5.752 1.00 88.06 93 ILE A O 1
ATOM 723 N N . LEU A 1 94 ? -12.048 -9.694 6.843 1.00 88.31 94 LEU A N 1
ATOM 724 C CA . LEU A 1 94 ? -12.323 -10.544 5.688 1.00 88.31 94 LEU A CA 1
ATOM 725 C C . LEU A 1 94 ? -13.181 -9.808 4.655 1.00 88.31 94 LEU A C 1
ATOM 727 O O . LEU A 1 94 ? -14.027 -8.981 4.988 1.00 88.31 94 LEU A O 1
ATOM 731 N N . ALA A 1 95 ? -13.029 -10.171 3.381 1.00 84.69 95 ALA A N 1
ATOM 732 C CA . ALA A 1 95 ? -13.788 -9.574 2.282 1.00 84.69 95 ALA A CA 1
ATOM 733 C C . ALA A 1 95 ? -15.309 -9.714 2.459 1.00 84.69 95 ALA A C 1
ATOM 735 O O . ALA A 1 95 ? -16.069 -8.831 2.071 1.00 84.69 95 ALA A O 1
ATOM 736 N N . ARG A 1 96 ? -15.760 -10.806 3.087 1.00 84.12 96 ARG A N 1
ATOM 737 C CA . ARG A 1 96 ? -17.173 -11.013 3.438 1.00 84.12 96 ARG A CA 1
ATOM 738 C C . ARG A 1 96 ? -17.683 -10.000 4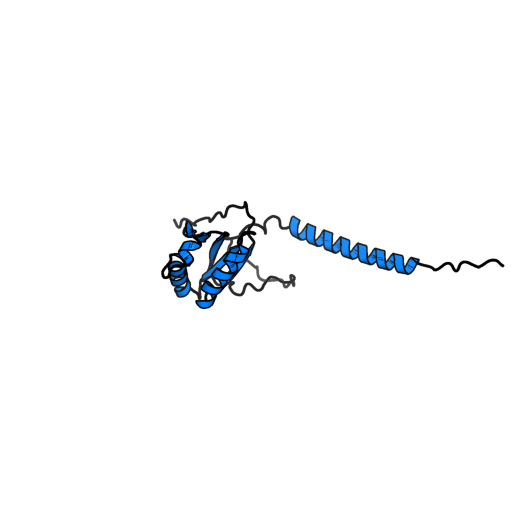.463 1.00 84.12 96 ARG A C 1
ATOM 740 O O . ARG A 1 96 ? -18.843 -9.617 4.395 1.00 84.12 96 ARG A O 1
ATOM 747 N N . ASP A 1 97 ? -16.822 -9.558 5.376 1.00 83.81 97 ASP A N 1
ATOM 748 C CA . ASP A 1 97 ? -17.205 -8.662 6.465 1.00 83.81 97 ASP A CA 1
ATOM 749 C C . ASP A 1 97 ? -17.369 -7.225 5.948 1.00 83.81 97 ASP A C 1
ATOM 751 O O . ASP A 1 97 ? -18.203 -6.480 6.451 1.00 83.81 97 ASP A O 1
ATOM 755 N N . LEU A 1 98 ? -16.674 -6.870 4.859 1.00 80.25 98 LEU A N 1
ATOM 756 C CA . LEU A 1 98 ? -16.842 -5.594 4.149 1.00 80.25 98 LEU A CA 1
ATOM 757 C C . LEU A 1 98 ? -18.219 -5.415 3.494 1.00 80.25 98 LEU A C 1
ATOM 759 O O . LEU A 1 98 ? -18.567 -4.302 3.110 1.00 80.25 98 LEU A O 1
ATOM 763 N N . MET A 1 99 ? -18.990 -6.495 3.338 1.00 78.69 99 MET A N 1
ATOM 764 C CA . MET A 1 99 ? -20.329 -6.451 2.740 1.00 78.69 99 MET A CA 1
ATOM 765 C C . MET A 1 99 ? -21.407 -6.018 3.743 1.00 78.69 99 MET A C 1
ATOM 767 O O . MET A 1 99 ? -22.524 -5.712 3.330 1.00 78.69 99 MET A O 1
ATOM 771 N N . PHE A 1 100 ? -21.096 -6.011 5.043 1.00 83.81 100 PHE A N 1
ATOM 772 C CA . PHE A 1 100 ? -22.021 -5.591 6.093 1.00 83.81 100 PHE A CA 1
ATOM 773 C C . PHE A 1 100 ? -21.786 -4.129 6.471 1.00 83.81 100 PHE A C 1
ATOM 775 O O . PHE A 1 100 ? -20.643 -3.692 6.601 1.00 83.81 100 PHE A O 1
ATOM 782 N N . GLU A 1 101 ? -22.867 -3.382 6.686 1.00 80.12 101 GLU A N 1
ATOM 783 C CA . GLU A 1 101 ? -22.792 -2.024 7.232 1.00 80.12 101 GLU A CA 1
ATOM 784 C C . GLU A 1 101 ? -22.241 -2.048 8.667 1.00 80.12 101 GLU A C 1
ATOM 786 O O . GLU A 1 101 ? -22.557 -2.941 9.457 1.00 80.12 101 GLU A O 1
ATOM 791 N N . GLY A 1 102 ? -21.411 -1.062 9.019 1.00 81.62 102 GLY A N 1
ATOM 792 C CA . GLY A 1 102 ? -20.817 -0.952 10.354 1.00 81.62 102 GLY A CA 1
ATOM 793 C C . GLY A 1 102 ? -19.674 -1.934 10.621 1.00 81.62 102 GLY A C 1
ATOM 794 O O . GLY A 1 102 ? -19.336 -2.179 11.783 1.00 81.62 102 GLY A O 1
ATOM 795 N N . ASN A 1 103 ? -19.079 -2.497 9.568 1.00 87.69 103 ASN A N 1
ATOM 796 C CA . ASN A 1 103 ? -17.928 -3.385 9.674 1.00 87.69 103 ASN A CA 1
ATOM 797 C C . ASN A 1 103 ? -16.686 -2.681 10.262 1.00 87.69 103 ASN A C 1
ATOM 799 O O . ASN A 1 103 ? -16.600 -1.452 10.334 1.00 87.69 103 ASN A O 1
ATOM 803 N N . GLU A 1 104 ? -15.697 -3.471 10.684 1.00 86.50 104 GLU A N 1
ATOM 804 C CA . GLU A 1 104 ? -14.465 -2.950 11.296 1.00 86.50 104 GLU A CA 1
ATOM 805 C C . GLU A 1 104 ? -13.695 -1.999 10.368 1.00 86.50 104 GLU A C 1
ATOM 807 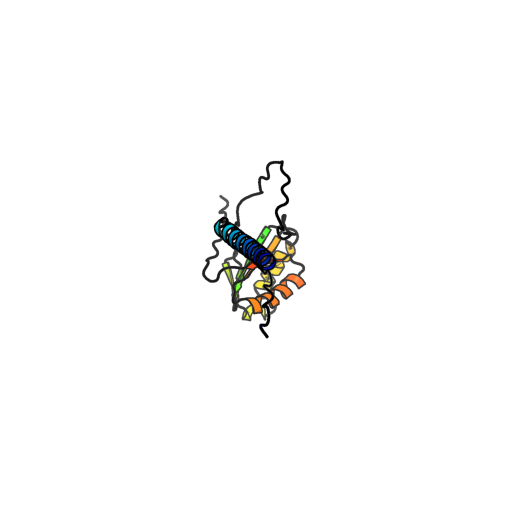O O . GLU A 1 104 ? -13.092 -1.032 10.833 1.00 86.50 104 GLU A O 1
ATOM 812 N N . PHE A 1 105 ? -13.784 -2.195 9.050 1.00 87.69 105 PHE A N 1
ATOM 813 C CA . PHE A 1 105 ? -13.123 -1.321 8.087 1.00 87.69 105 PHE A CA 1
ATOM 814 C C . PHE A 1 105 ? -13.808 0.043 8.018 1.00 87.69 105 PHE A C 1
ATOM 816 O O . PHE A 1 105 ? -13.143 1.070 7.997 1.00 87.69 105 PHE A O 1
ATOM 823 N N . GLU A 1 106 ? -15.135 0.096 8.060 1.00 88.25 106 GLU A N 1
ATOM 824 C CA . GLU A 1 106 ? -15.885 1.346 8.127 1.00 88.25 106 GLU A CA 1
ATOM 825 C C . GLU A 1 106 ? -15.644 2.094 9.437 1.00 88.25 106 GLU A C 1
ATOM 827 O O . GLU A 1 106 ? -15.541 3.325 9.428 1.00 88.25 106 GLU A O 1
ATOM 832 N N . LYS A 1 107 ? -15.515 1.378 10.560 1.00 88.62 107 LYS A N 1
ATOM 833 C CA . LYS A 1 107 ? -15.114 1.980 11.839 1.00 88.62 107 LYS A CA 1
ATOM 834 C C . LYS A 1 107 ? -13.715 2.577 11.739 1.00 88.62 107 LYS A C 1
ATOM 836 O O . LYS A 1 107 ? -13.522 3.725 12.134 1.00 88.62 107 LYS A O 1
ATOM 841 N N . PHE A 1 108 ? -12.770 1.841 11.157 1.00 89.75 108 PHE A N 1
ATOM 842 C CA . PHE A 1 108 ? -11.428 2.336 10.865 1.00 89.75 108 PHE A CA 1
ATOM 843 C C . PHE A 1 108 ? -11.475 3.596 9.990 1.00 89.75 108 PHE A C 1
ATOM 845 O O . PHE A 1 108 ? -10.941 4.633 10.378 1.00 89.75 108 PHE A O 1
ATOM 852 N N . LEU A 1 109 ? -12.205 3.568 8.874 1.00 89.25 109 LEU A N 1
ATOM 853 C CA . LEU A 1 109 ? -12.341 4.729 7.995 1.00 89.25 109 LEU A CA 1
ATOM 854 C C . LEU A 1 109 ? -12.970 5.929 8.702 1.00 89.25 109 LEU A C 1
ATOM 856 O O . LEU A 1 109 ? -12.567 7.054 8.438 1.00 89.25 109 LEU A O 1
ATOM 860 N N . THR A 1 110 ? -13.904 5.707 9.627 1.00 89.88 110 THR A N 1
ATOM 861 C CA . THR A 1 110 ? -14.502 6.779 10.439 1.00 89.88 110 THR A CA 1
ATOM 862 C C . THR A 1 110 ? -13.462 7.440 11.349 1.00 89.88 110 THR A C 1
ATOM 864 O O . THR A 1 110 ? -13.468 8.661 11.495 1.00 89.88 110 THR A O 1
ATOM 867 N N . LYS A 1 111 ? -12.527 6.668 11.925 1.00 87.56 111 LYS A N 1
ATOM 868 C CA . LYS A 1 111 ? -11.403 7.222 12.702 1.00 87.56 111 LYS A CA 1
ATOM 869 C C . LYS A 1 111 ? -10.449 8.022 11.810 1.00 87.56 111 LYS A C 1
ATOM 871 O O . LYS A 1 111 ? -10.028 9.114 12.183 1.00 87.56 111 LYS A O 1
ATOM 876 N N . VAL A 1 112 ? -10.121 7.496 10.628 1.00 86.31 112 VAL A N 1
ATOM 877 C CA . VAL A 1 112 ? -9.209 8.161 9.681 1.00 86.31 112 VAL A CA 1
ATOM 878 C C . VAL A 1 112 ? -9.825 9.440 9.121 1.00 86.31 112 VAL A C 1
ATOM 880 O O . VAL A 1 112 ? -9.135 10.445 8.990 1.00 86.31 112 VAL A O 1
ATOM 883 N N . GLU A 1 113 ? -11.129 9.446 8.853 1.00 86.81 113 GLU A N 1
ATOM 884 C CA . GLU A 1 113 ? -11.853 10.608 8.341 1.00 86.81 113 GLU A CA 1
ATOM 885 C C . GLU A 1 113 ? -11.766 11.820 9.281 1.00 86.81 113 GLU A C 1
ATOM 887 O O . GLU A 1 113 ? -11.622 12.948 8.809 1.00 86.81 113 GLU A O 1
ATOM 892 N N . GLN A 1 114 ? -11.762 11.597 10.600 1.00 87.56 114 GLN A N 1
ATOM 893 C CA . GLN A 1 114 ? -11.569 12.656 11.602 1.00 87.56 114 GLN A CA 1
ATOM 894 C C . GLN A 1 114 ? -10.169 13.285 11.551 1.00 87.56 114 GLN A C 1
ATOM 896 O O . GLN A 1 114 ? -9.977 14.404 12.021 1.00 87.56 114 GLN A O 1
ATOM 901 N N . MET A 1 115 ? -9.192 12.580 10.976 1.00 84.06 115 MET A N 1
ATOM 902 C CA . MET A 1 115 ? -7.794 13.001 10.871 1.00 84.06 115 MET A CA 1
ATOM 903 C C . MET A 1 115 ? -7.323 13.139 9.418 1.00 84.06 115 MET A C 1
ATOM 905 O O . MET A 1 115 ? -6.119 13.207 9.181 1.00 84.06 115 MET A O 1
ATOM 909 N N . LYS A 1 116 ? -8.236 13.214 8.442 1.00 80.75 116 LYS A N 1
ATOM 910 C CA . LYS A 1 116 ? -7.914 13.181 7.001 1.00 80.75 116 LYS A CA 1
ATOM 911 C C . LYS A 1 116 ? -7.024 14.321 6.498 1.00 80.75 116 LYS A C 1
ATOM 913 O O . LYS A 1 116 ? -6.438 14.209 5.427 1.00 80.75 116 LYS A O 1
ATOM 918 N N . ASP A 1 117 ? -6.908 15.403 7.267 1.00 80.25 117 ASP A N 1
ATOM 919 C CA . ASP A 1 117 ? -5.991 16.511 6.975 1.00 80.25 117 ASP A CA 1
ATOM 920 C C . ASP A 1 117 ? -4.540 16.177 7.355 1.00 80.25 117 ASP A C 1
ATOM 922 O O . ASP A 1 117 ? -3.607 16.733 6.778 1.00 80.25 117 ASP A O 1
ATOM 926 N N . ARG A 1 118 ? -4.346 15.251 8.302 1.00 80.69 118 ARG A N 1
ATOM 927 C CA . ARG A 1 118 ? -3.042 14.834 8.839 1.00 80.69 118 ARG A CA 1
ATOM 928 C C . ARG A 1 118 ? -2.662 13.405 8.487 1.00 80.69 118 ARG A C 1
ATOM 930 O O . ARG A 1 118 ? -1.496 13.075 8.615 1.00 80.69 118 ARG A O 1
ATOM 937 N N . ARG A 1 119 ? -3.609 12.561 8.080 1.00 80.31 119 ARG A N 1
ATOM 938 C CA . ARG A 1 119 ? -3.370 11.153 7.762 1.00 80.31 119 ARG A CA 1
ATOM 939 C C . ARG A 1 119 ? -3.986 10.772 6.429 1.00 80.31 119 ARG A C 1
ATOM 941 O O . ARG A 1 119 ? -5.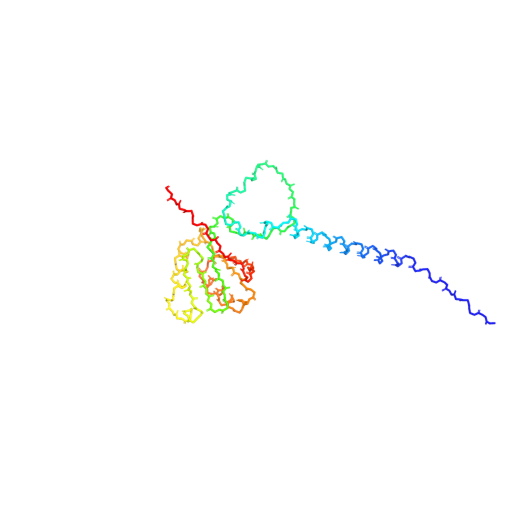061 11.254 6.074 1.00 80.31 119 ARG A O 1
ATOM 948 N N . TYR A 1 120 ? -3.326 9.864 5.724 1.00 85.31 120 TYR A N 1
ATOM 949 C CA . TYR A 1 120 ? -3.811 9.300 4.467 1.00 85.31 120 TYR A CA 1
ATOM 950 C C . TYR A 1 120 ? -3.571 7.794 4.428 1.00 85.31 120 TYR A C 1
ATOM 952 O O . TYR A 1 120 ? -2.766 7.271 5.190 1.00 85.31 120 TYR A O 1
ATOM 960 N N . ILE A 1 121 ? -4.286 7.083 3.559 1.00 87.50 121 ILE A N 1
ATOM 961 C CA . ILE A 1 121 ? -4.214 5.620 3.490 1.00 87.50 121 ILE A CA 1
ATOM 962 C C . ILE A 1 121 ? -3.286 5.202 2.351 1.00 87.50 121 ILE A C 1
ATOM 964 O O . ILE A 1 121 ? -3.473 5.628 1.213 1.00 87.50 121 ILE A O 1
ATOM 968 N N . VAL A 1 122 ? -2.331 4.319 2.624 1.00 87.19 122 VAL A N 1
ATOM 969 C CA . VAL A 1 122 ? -1.514 3.654 1.603 1.00 87.19 122 VAL A CA 1
ATOM 970 C C . VAL A 1 122 ? -1.974 2.208 1.480 1.00 87.19 122 VAL A C 1
ATOM 972 O O . VAL A 1 122 ? -1.886 1.434 2.432 1.00 87.19 122 VAL A O 1
ATOM 975 N N . LEU A 1 123 ? -2.480 1.842 0.301 1.00 88.19 123 LEU A N 1
ATOM 976 C CA . LEU A 1 123 ? -2.853 0.462 0.001 1.00 88.19 123 LEU A CA 1
ATOM 977 C C . LEU A 1 123 ? -1.634 -0.301 -0.522 1.00 88.19 123 LEU A C 1
ATOM 979 O O . LEU A 1 123 ? -1.159 -0.018 -1.625 1.00 88.19 123 LEU A O 1
ATOM 983 N N . LEU A 1 124 ? -1.177 -1.286 0.251 1.00 86.38 124 LEU A N 1
ATOM 984 C CA . LEU A 1 124 ? -0.145 -2.236 -0.154 1.00 86.38 124 LEU A CA 1
ATOM 985 C C . LEU A 1 124 ? -0.810 -3.349 -0.971 1.00 86.38 124 LEU A C 1
ATOM 987 O O . LEU A 1 124 ? -1.584 -4.151 -0.444 1.00 86.38 124 LEU A O 1
ATOM 991 N N . LEU A 1 125 ? -0.559 -3.366 -2.278 1.00 85.12 125 LEU A N 1
ATOM 992 C CA . LEU A 1 125 ? -1.249 -4.238 -3.226 1.00 85.12 125 LEU A CA 1
ATOM 993 C C . LEU A 1 125 ? -0.434 -5.495 -3.509 1.00 85.12 125 LEU A C 1
ATOM 995 O O . LEU A 1 125 ? 0.603 -5.423 -4.169 1.00 85.12 125 LEU A O 1
ATOM 999 N N . ARG A 1 126 ? -0.946 -6.657 -3.091 1.00 84.75 126 ARG A N 1
ATOM 1000 C CA . ARG A 1 126 ? -0.423 -7.947 -3.558 1.00 84.75 126 ARG A CA 1
ATOM 1001 C C . ARG A 1 126 ? -0.844 -8.195 -5.022 1.00 84.75 126 ARG A C 1
ATOM 1003 O O . ARG A 1 126 ? -1.897 -7.702 -5.444 1.00 84.75 126 ARG A O 1
ATOM 1010 N N . PRO A 1 127 ? -0.073 -8.967 -5.815 1.00 79.00 127 PRO A N 1
ATOM 1011 C CA . PRO A 1 127 ? -0.345 -9.180 -7.245 1.00 79.00 127 PRO A CA 1
ATOM 1012 C C . PRO A 1 127 ? -1.728 -9.783 -7.550 1.00 79.00 127 PRO A C 1
ATOM 1014 O O . PRO A 1 127 ? -2.297 -9.552 -8.615 1.00 79.00 127 PRO A O 1
ATOM 1017 N N . ASP A 1 128 ? -2.283 -10.540 -6.609 1.00 82.81 128 ASP A N 1
ATOM 1018 C CA . ASP A 1 128 ? -3.570 -11.234 -6.676 1.00 82.81 128 ASP A CA 1
ATOM 1019 C C . ASP A 1 128 ? -4.761 -10.396 -6.165 1.00 82.81 128 ASP A C 1
ATOM 1021 O O . ASP A 1 128 ? -5.917 -10.789 -6.320 1.00 82.81 128 ASP A O 1
ATOM 1025 N N . ALA A 1 129 ? -4.516 -9.203 -5.620 1.00 80.44 129 ALA A N 1
ATOM 1026 C CA . ALA A 1 129 ? -5.530 -8.375 -4.967 1.00 80.44 129 ALA A CA 1
ATOM 1027 C C . ALA A 1 129 ? -6.240 -7.359 -5.892 1.00 80.44 129 ALA A C 1
ATOM 1029 O O . ALA A 1 129 ? -7.053 -6.545 -5.438 1.00 80.44 129 ALA A O 1
ATOM 1030 N N . ALA A 1 130 ? -5.967 -7.389 -7.201 1.00 75.69 130 ALA A N 1
ATOM 1031 C CA . ALA A 1 130 ? -6.405 -6.366 -8.161 1.00 75.69 130 ALA A CA 1
ATOM 1032 C C . ALA A 1 130 ? -7.934 -6.155 -8.217 1.00 75.69 130 ALA A C 1
ATOM 1034 O O . ALA A 1 130 ? -8.416 -5.028 -8.370 1.00 75.69 130 ALA A O 1
ATOM 1035 N N . THR A 1 131 ? -8.720 -7.226 -8.089 1.00 74.06 131 THR A N 1
ATOM 1036 C CA . THR A 1 131 ? -10.190 -7.147 -8.130 1.00 74.06 131 THR A CA 1
ATOM 1037 C C . THR A 1 131 ? -10.742 -6.452 -6.885 1.00 74.06 131 THR A C 1
ATOM 1039 O O . THR A 1 131 ? -11.652 -5.625 -6.973 1.00 74.06 131 THR A O 1
ATOM 1042 N N . PHE A 1 132 ? -10.139 -6.742 -5.734 1.00 81.00 132 PHE A N 1
ATOM 1043 C CA . PHE A 1 132 ? -10.553 -6.253 -4.426 1.00 81.00 132 PHE A CA 1
ATOM 1044 C C . PHE A 1 132 ? -10.129 -4.796 -4.186 1.00 81.00 132 PHE A C 1
ATOM 1046 O O . PHE A 1 132 ? -10.897 -3.994 -3.652 1.00 81.00 132 PHE A O 1
ATOM 1053 N N . GLN A 1 133 ? -8.976 -4.394 -4.732 1.00 83.12 133 GLN A N 1
ATOM 1054 C CA . GLN A 1 133 ? -8.514 -3.003 -4.752 1.00 83.12 133 GLN A CA 1
ATOM 1055 C C . GLN A 1 133 ? -9.586 -2.036 -5.277 1.00 83.12 133 GLN A C 1
ATOM 1057 O O . GLN A 1 133 ? -9.777 -0.955 -4.720 1.00 83.12 133 GLN A O 1
ATOM 1062 N N . ARG A 1 134 ? -10.281 -2.382 -6.371 1.00 82.88 134 ARG A N 1
ATOM 1063 C CA . ARG A 1 134 ? -11.259 -1.474 -6.999 1.00 82.88 134 ARG A CA 1
ATOM 1064 C C . ARG A 1 134 ? -12.416 -1.136 -6.062 1.00 82.88 134 ARG A C 1
ATOM 1066 O O . ARG A 1 134 ? -12.878 0.006 -6.066 1.00 82.88 134 ARG A O 1
ATOM 1073 N N . GLN A 1 135 ? -12.864 -2.111 -5.274 1.00 82.19 135 GLN A N 1
ATOM 1074 C CA . GLN A 1 135 ? -13.931 -1.928 -4.294 1.00 82.19 135 GLN A CA 1
ATOM 1075 C C . GLN A 1 135 ? -13.461 -1.027 -3.150 1.00 82.19 135 GLN A C 1
ATOM 1077 O O . GLN A 1 135 ? -14.088 -0.000 -2.894 1.00 82.19 135 GLN A O 1
ATOM 1082 N N . LEU A 1 136 ? -12.302 -1.331 -2.557 1.00 85.00 136 LEU A N 1
ATOM 1083 C CA . LEU A 1 136 ? -11.711 -0.525 -1.481 1.00 85.00 136 LEU A CA 1
ATOM 1084 C C . LEU A 1 136 ? -11.457 0.918 -1.915 1.00 85.00 136 LEU A C 1
ATOM 1086 O O . LEU A 1 136 ? -11.792 1.860 -1.198 1.00 85.00 136 LEU A O 1
ATOM 1090 N N . ARG A 1 137 ? -10.949 1.106 -3.138 1.00 86.62 137 ARG A N 1
ATOM 1091 C CA . ARG A 1 137 ? -10.718 2.433 -3.713 1.00 86.62 137 ARG A CA 1
ATOM 1092 C C . ARG A 1 137 ? -11.985 3.277 -3.735 1.00 86.62 137 ARG A C 1
ATOM 1094 O O . ARG A 1 137 ? -11.923 4.471 -3.451 1.00 86.62 137 ARG A O 1
ATOM 1101 N N . LYS A 1 138 ? -13.115 2.677 -4.113 1.00 86.12 138 LYS A N 1
ATOM 1102 C CA . LYS A 1 138 ? -14.398 3.377 -4.156 1.00 86.12 138 LYS A CA 1
ATOM 1103 C C . LYS A 1 138 ? -14.826 3.785 -2.744 1.00 86.12 138 LYS A C 1
ATOM 1105 O O . LYS A 1 138 ? -15.045 4.967 -2.521 1.00 86.12 138 LYS A O 1
ATOM 1110 N N . ILE A 1 139 ? -14.825 2.840 -1.803 1.00 86.38 139 ILE A N 1
ATOM 1111 C CA . ILE A 1 139 ? -15.260 3.056 -0.413 1.00 86.38 139 ILE A CA 1
ATOM 1112 C C . ILE A 1 139 ? -14.468 4.188 0.259 1.00 86.38 139 ILE A C 1
ATOM 1114 O O . ILE A 1 139 ? -15.050 5.076 0.874 1.00 86.38 139 ILE A O 1
A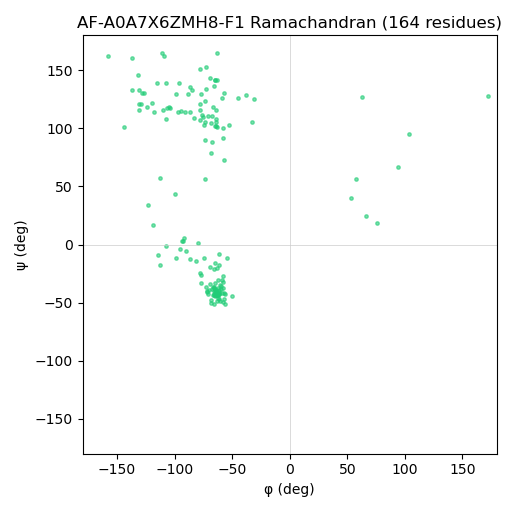TOM 1118 N N . ILE A 1 140 ? -13.141 4.187 0.120 1.00 87.25 140 ILE A N 1
ATOM 1119 C CA . ILE A 1 140 ? -12.280 5.189 0.765 1.00 87.25 140 ILE A CA 1
ATOM 1120 C C . ILE A 1 140 ? -12.434 6.565 0.097 1.00 87.25 140 ILE A C 1
ATOM 1122 O O . ILE A 1 140 ? -12.498 7.588 0.781 1.00 87.25 140 ILE A O 1
ATOM 1126 N N . ARG A 1 141 ? -12.520 6.610 -1.240 1.00 86.69 141 ARG A N 1
ATOM 1127 C CA . ARG A 1 141 ? -12.683 7.870 -1.980 1.00 86.69 141 ARG A CA 1
ATOM 1128 C C . ARG A 1 141 ? -14.030 8.528 -1.698 1.00 86.69 141 ARG A C 1
ATOM 1130 O O . ARG A 1 141 ? -14.079 9.751 -1.611 1.00 86.69 141 ARG A O 1
ATOM 1137 N N . ASP A 1 142 ? -15.092 7.742 -1.537 1.00 86.50 142 ASP A N 1
ATOM 1138 C CA . ASP A 1 142 ? -16.432 8.253 -1.228 1.00 86.50 142 ASP A CA 1
ATOM 1139 C C . ASP A 1 142 ? -16.466 8.978 0.139 1.00 86.50 142 ASP A C 1
ATOM 1141 O O . ASP A 1 142 ? -17.314 9.840 0.355 1.00 86.50 142 ASP A O 1
ATOM 1145 N N . ARG A 1 143 ? -15.487 8.717 1.022 1.00 84.56 143 ARG A N 1
ATOM 1146 C CA . ARG A 1 143 ? -15.275 9.420 2.304 1.00 84.56 143 ARG A CA 1
ATOM 1147 C C . ARG A 1 143 ? -14.288 10.595 2.232 1.00 84.56 143 ARG A C 1
ATOM 1149 O O . ARG A 1 143 ? -13.974 11.219 3.242 1.00 84.56 143 ARG A O 1
ATOM 1156 N N . GLY A 1 144 ? -13.766 10.910 1.045 1.00 82.88 144 GLY A N 1
ATOM 1157 C CA . GLY A 1 144 ? -12.843 12.030 0.838 1.00 82.88 144 GLY A CA 1
ATOM 1158 C C . GLY A 1 144 ? -11.479 11.873 1.522 1.00 82.88 144 GLY A C 1
ATOM 1159 O O . GLY A 1 144 ? -10.835 12.877 1.814 1.00 82.88 144 GLY A O 1
ATOM 1160 N N . ILE A 1 145 ? -11.045 10.640 1.799 1.00 85.94 145 ILE A N 1
ATOM 1161 C CA . ILE A 1 145 ? -9.739 10.346 2.406 1.00 85.94 145 ILE A CA 1
ATOM 1162 C C . ILE A 1 145 ? -8.675 10.240 1.300 1.00 85.94 145 ILE A C 1
ATOM 1164 O O . ILE A 1 145 ? -8.902 9.610 0.262 1.00 85.94 145 ILE A O 1
ATOM 1168 N N . GLY A 1 146 ? -7.505 10.850 1.522 1.00 81.94 146 GLY A N 1
ATOM 1169 C CA . GLY A 1 146 ? -6.355 10.739 0.621 1.00 81.94 146 GLY A CA 1
ATOM 1170 C C . GLY A 1 146 ? -5.847 9.297 0.521 1.00 81.94 146 GLY A C 1
ATOM 1171 O O . GLY A 1 146 ? -5.817 8.576 1.518 1.00 81.94 146 GLY A O 1
ATOM 1172 N N . MET A 1 147 ? -5.440 8.871 -0.679 1.00 84.62 147 MET A N 1
ATOM 1173 C CA . MET A 1 147 ? -5.012 7.491 -0.925 1.00 84.62 147 MET A CA 1
ATOM 1174 C C . MET A 1 147 ? -3.757 7.399 -1.793 1.00 84.62 147 MET A C 1
ATOM 1176 O O . MET A 1 147 ? -3.701 8.006 -2.863 1.00 84.62 147 MET A O 1
ATOM 1180 N N . GLY A 1 148 ? -2.803 6.577 -1.357 1.00 83.19 148 GLY A N 1
ATOM 1181 C CA . GLY A 1 148 ? -1.663 6.091 -2.131 1.00 83.19 148 GLY A CA 1
ATOM 1182 C C . GLY A 1 148 ? -1.787 4.601 -2.461 1.00 83.19 148 GLY A C 1
ATOM 1183 O O . GLY A 1 148 ? -2.556 3.870 -1.832 1.00 83.19 148 GLY A O 1
ATOM 1184 N N . PHE A 1 149 ? -1.022 4.150 -3.453 1.00 82.44 149 PHE A N 1
ATOM 1185 C CA . PHE A 1 149 ? -0.915 2.738 -3.817 1.00 82.44 149 PHE A CA 1
ATOM 1186 C C . PHE A 1 149 ? 0.550 2.365 -3.927 1.00 82.44 149 PHE A C 1
ATOM 1188 O O . PHE A 1 149 ? 1.304 3.059 -4.609 1.00 82.44 149 PHE A O 1
ATOM 1195 N N . GLU A 1 150 ? 0.912 1.243 -3.324 1.00 82.38 150 GLU A N 1
ATOM 1196 C CA . GLU A 1 150 ? 2.257 0.701 -3.411 1.00 82.38 150 GLU A CA 1
ATOM 1197 C C . GLU A 1 150 ? 2.166 -0.786 -3.772 1.00 82.38 150 GLU A C 1
ATOM 1199 O O . GLU A 1 150 ? 1.479 -1.548 -3.083 1.00 82.38 150 GLU A O 1
ATOM 1204 N N . PRO A 1 151 ? 2.767 -1.221 -4.892 1.00 80.56 151 PRO A N 1
ATOM 1205 C CA . PRO A 1 151 ? 2.840 -2.638 -5.212 1.00 80.56 151 PRO A CA 1
ATOM 1206 C C . PRO A 1 151 ? 3.723 -3.355 -4.186 1.00 80.56 151 PRO A C 1
ATOM 1208 O O . PRO A 1 151 ? 4.798 -2.872 -3.843 1.00 80.56 151 PRO A O 1
ATOM 1211 N N . TRP A 1 152 ? 3.279 -4.522 -3.717 1.00 80.56 152 TRP A N 1
ATOM 1212 C CA . TRP A 1 152 ?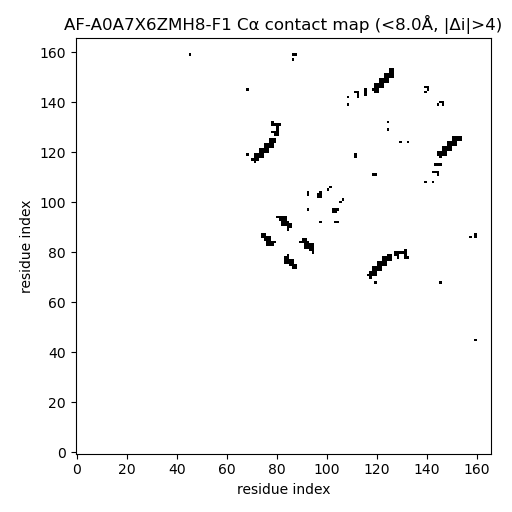 3.977 -5.297 -2.695 1.00 80.56 152 TRP A CA 1
ATOM 1213 C C . TRP A 1 152 ? 4.175 -6.752 -3.130 1.00 80.56 152 TRP A C 1
ATOM 1215 O O . TRP A 1 152 ? 3.239 -7.419 -3.573 1.00 80.56 152 TRP A O 1
ATOM 1225 N N . GLU A 1 153 ? 5.404 -7.257 -3.016 1.00 74.69 153 GLU A N 1
ATOM 1226 C CA . GLU A 1 153 ? 5.779 -8.614 -3.442 1.00 74.69 153 GLU A CA 1
ATOM 1227 C C . GLU A 1 153 ? 5.072 -9.687 -2.619 1.00 74.69 153 GLU A C 1
ATOM 1229 O O . GLU A 1 153 ? 4.962 -9.530 -1.415 1.00 74.69 153 GLU A O 1
ATOM 1234 N N . TYR A 1 154 ? 4.639 -10.802 -3.217 1.00 69.38 154 TYR A N 1
ATOM 1235 C CA . TYR A 1 154 ? 3.770 -11.801 -2.568 1.00 69.38 154 TYR A CA 1
ATOM 1236 C C . TYR A 1 154 ? 4.323 -12.406 -1.264 1.00 69.38 154 TYR A C 1
ATOM 1238 O O . TYR A 1 154 ? 3.586 -12.548 -0.293 1.00 69.38 154 TYR A O 1
ATOM 1246 N N . GLU A 1 155 ? 5.616 -12.725 -1.216 1.00 68.81 155 GLU A N 1
ATOM 1247 C CA . GLU A 1 155 ? 6.230 -13.446 -0.087 1.00 68.81 155 GLU A CA 1
ATOM 1248 C C . GLU A 1 155 ? 6.873 -12.521 0.948 1.00 68.81 155 GLU A C 1
ATOM 1250 O O . GLU A 1 155 ? 7.349 -12.971 1.990 1.00 68.81 155 GLU A O 1
ATOM 1255 N N . ARG A 1 156 ? 6.879 -11.210 0.689 1.00 72.31 156 ARG A N 1
ATOM 1256 C CA . ARG A 1 156 ? 7.564 -10.264 1.557 1.00 72.31 156 ARG A CA 1
ATOM 1257 C C . ARG A 1 156 ? 6.740 -9.973 2.818 1.00 72.31 156 ARG A C 1
ATOM 1259 O O . ARG A 1 156 ? 5.608 -9.477 2.690 1.00 72.31 156 ARG A O 1
ATOM 1266 N N . PRO A 1 157 ? 7.271 -10.240 4.028 1.00 69.56 157 PRO A N 1
ATOM 1267 C CA . PRO A 1 157 ? 6.602 -9.869 5.268 1.00 69.56 157 PRO A CA 1
ATOM 1268 C C . PRO A 1 157 ? 6.609 -8.348 5.432 1.00 69.56 157 PRO A C 1
ATOM 1270 O O . PRO A 1 157 ? 7.577 -7.677 5.068 1.00 69.56 157 PRO A O 1
ATOM 1273 N N . ILE A 1 158 ? 5.525 -7.805 5.981 1.00 72.62 158 ILE A N 1
ATOM 1274 C CA . ILE A 1 158 ? 5.451 -6.395 6.360 1.00 72.62 158 ILE A CA 1
ATOM 1275 C C . ILE A 1 158 ? 5.837 -6.324 7.835 1.00 72.62 158 ILE A C 1
ATOM 1277 O O . ILE A 1 158 ? 5.155 -6.896 8.682 1.00 72.62 158 ILE A O 1
ATOM 1281 N N . ILE A 1 159 ? 6.961 -5.678 8.136 1.00 69.06 159 ILE A N 1
ATOM 1282 C CA . ILE A 1 159 ? 7.456 -5.515 9.504 1.00 69.06 159 ILE A CA 1
ATOM 1283 C C . ILE A 1 159 ? 7.234 -4.058 9.887 1.00 69.06 159 ILE A C 1
ATOM 1285 O O . ILE A 1 159 ? 7.932 -3.178 9.391 1.00 69.06 159 ILE A O 1
ATOM 1289 N N . VAL A 1 160 ? 6.272 -3.804 10.772 1.00 63.66 160 VAL A N 1
ATOM 1290 C CA . VAL A 1 160 ? 6.090 -2.476 11.367 1.00 63.66 160 VAL A CA 1
ATOM 1291 C C . VAL A 1 160 ? 6.909 -2.413 12.643 1.00 63.66 160 VAL A C 1
ATOM 1293 O O . VAL A 1 160 ? 6.627 -3.117 13.613 1.00 63.66 160 VAL A O 1
ATOM 1296 N N . GLN A 1 161 ? 7.931 -1.560 12.655 1.00 54.56 161 GLN A N 1
ATOM 1297 C CA . GLN A 1 161 ? 8.607 -1.210 13.897 1.00 54.56 161 GLN A CA 1
ATOM 1298 C C . GLN A 1 161 ? 7.688 -0.269 14.678 1.00 54.56 161 GLN A C 1
ATOM 1300 O O . GLN A 1 161 ? 7.572 0.911 14.348 1.00 54.56 161 GLN A O 1
ATOM 1305 N N . ARG A 1 162 ? 7.006 -0.786 15.708 1.00 51.59 162 ARG A N 1
ATOM 1306 C CA . ARG A 1 162 ? 6.384 0.085 16.710 1.00 51.59 162 ARG A CA 1
ATOM 1307 C C . ARG A 1 162 ? 7.514 0.831 17.405 1.00 51.59 162 ARG A C 1
ATOM 1309 O O . ARG A 1 162 ? 8.341 0.202 18.061 1.00 51.59 162 ARG A O 1
ATOM 1316 N N . GLN A 1 163 ? 7.549 2.152 17.262 1.00 44.81 163 GLN A N 1
ATOM 1317 C CA . GLN A 1 163 ? 8.295 2.968 18.206 1.00 44.81 163 GLN A CA 1
ATOM 1318 C C . GLN A 1 163 ? 7.618 2.783 19.562 1.00 44.81 163 GLN A C 1
ATOM 1320 O O . GLN A 1 163 ? 6.523 3.284 19.803 1.00 44.81 163 GLN A O 1
ATOM 1325 N N . THR A 1 164 ? 8.228 1.966 20.412 1.00 36.72 164 THR A N 1
ATOM 1326 C CA . THR A 1 164 ? 7.934 1.965 21.837 1.00 36.72 164 THR A CA 1
ATOM 1327 C C . THR A 1 164 ? 8.388 3.331 22.340 1.00 36.72 164 THR A C 1
ATOM 1329 O O . THR A 1 164 ? 9.587 3.582 22.428 1.00 36.72 164 THR A O 1
ATOM 1332 N N . GLU A 1 165 ? 7.446 4.247 22.553 1.00 38.22 165 GLU A N 1
ATOM 1333 C CA . GLU A 1 165 ? 7.708 5.468 23.314 1.00 38.22 165 GLU A CA 1
ATOM 1334 C C . GLU A 1 165 ? 8.056 5.033 24.750 1.00 38.22 165 GLU A C 1
ATOM 1336 O O . GLU A 1 165 ? 7.198 4.506 25.462 1.00 38.22 165 GLU A O 1
ATOM 1341 N N . GLU A 1 166 ? 9.334 5.158 25.124 1.00 32.94 166 GLU A N 1
ATOM 1342 C CA . GLU A 1 166 ? 9.789 5.194 26.524 1.00 32.94 166 GLU A CA 1
ATOM 1343 C C . GLU A 1 166 ? 9.585 6.591 27.120 1.00 32.94 166 GLU A C 1
ATOM 1345 O O . GLU A 1 166 ? 9.848 7.590 26.406 1.00 32.94 166 GLU A O 1
#

Secondary structure (DSSP, 8-state):
----------HHHHHHHHHHHHHHHHHHHHHHHHHHH-SSSSS---S--S----S------TT----TTTTSEEEEEEE-SSEEEETTTTEEEETTGGGSTT-HHHHHHHHHHTTTTTEEEEEEE-TT-HHHHHHHHHHHHHTT--EEEEE--TT-----------

Foldseek 3Di:
DDDDPPPDDCVVVVVVVVVVVVVVVVVVVVVVCVCVVPPPVPDPPPDDDPPPPPPDDDDDPPDDDPPVCPQAAEFEWEADQFWIARPVVRDIGGPVQVVDPPGPVVVVLVVCLVVQNHYAYEYADEPRRVVVVVVVVVVNVVSVHHYHYDYDYDPDDDDDDPPPDD

Solvent-accessible surface area (backbone atoms only — not comparable to full-atom values): 10379 Å² total; per-residue (Å²): 141,77,87,78,79,79,83,76,85,54,64,69,60,51,53,52,51,52,50,53,52,50,53,53,48,50,52,52,50,49,52,51,46,57,56,62,75,40,67,70,78,76,48,87,72,81,84,71,71,81,82,78,69,64,87,82,79,97,69,93,68,84,78,70,77,84,68,88,53,86,78,34,51,75,44,54,31,40,36,43,68,61,32,37,32,36,61,88,78,72,43,78,44,46,54,74,49,69,74,44,88,86,24,72,65,56,54,50,49,55,59,46,53,78,38,38,88,47,33,30,42,30,40,34,35,30,86,74,12,65,76,48,48,59,55,53,52,49,61,44,49,78,66,71,41,48,75,49,79,42,87,38,66,84,86,63,80,85,82,78,82,75,80,76,84,127

Radius of gyration: 25.31 Å; Cα contacts (8 Å, |Δi|>4): 145; chains: 1; bounding box: 49×37×100 Å

Mean predicted aligned error: 16.63 Å